Protein AF-A0A8T6HWW1-F1 (afdb_monomer)

Mean predicted aligned error: 12.84 Å

Foldseek 3Di:
DDPPDPDDDPDDDPPPPVPPPPPPPPPDQVPQAADDCPDPLCVVQVKDQADPDPPFFLLQFQQWDADPPDQWGDGVSDPSHIGGRRMDTNPGDGRDD

Structure (mmCIF, N/CA/C/O backbone):
data_AF-A0A8T6HWW1-F1
#
_entry.id   AF-A0A8T6HWW1-F1
#
loop_
_atom_site.group_PDB
_atom_site.id
_atom_site.type_symbol
_atom_site.label_atom_id
_atom_site.label_alt_id
_atom_site.label_comp_id
_atom_site.label_asym_id
_atom_site.label_entity_id
_atom_site.label_seq_id
_atom_site.pdbx_PDB_ins_code
_atom_site.Cartn_x
_atom_site.Cartn_y
_atom_site.Cartn_z
_atom_site.occupancy
_atom_site.B_iso_or_equiv
_atom_site.auth_seq_id
_atom_site.auth_comp_id
_atom_site.auth_asym_id
_atom_site.auth_atom_id
_atom_site.pdbx_PDB_model_num
ATOM 1 N N . MET A 1 1 ? 1.163 -45.068 -45.643 1.00 44.50 1 MET A N 1
ATOM 2 C CA . MET A 1 1 ? 1.786 -44.462 -46.842 1.00 44.50 1 MET A CA 1
ATOM 3 C C . MET A 1 1 ? 2.713 -43.345 -46.358 1.00 44.50 1 MET A C 1
ATOM 5 O O . MET A 1 1 ? 2.209 -42.431 -45.742 1.00 44.50 1 MET A O 1
ATOM 9 N N . ASN A 1 2 ? 4.042 -43.345 -46.456 1.00 47.84 2 ASN A N 1
ATOM 10 C CA . ASN A 1 2 ? 5.025 -44.286 -46.981 1.00 47.84 2 ASN A CA 1
ATOM 11 C C . ASN A 1 2 ? 6.388 -43.926 -46.327 1.00 47.84 2 ASN A C 1
ATOM 13 O O . ASN A 1 2 ? 6.787 -42.765 -46.362 1.00 47.84 2 ASN A O 1
ATOM 17 N N . ARG A 1 3 ? 7.098 -44.895 -45.728 1.00 62.53 3 ARG A N 1
ATOM 18 C CA . ARG A 1 3 ? 8.375 -44.739 -44.985 1.00 62.53 3 ARG A CA 1
ATOM 19 C C . ARG A 1 3 ? 9.600 -44.543 -45.899 1.00 62.53 3 ARG A C 1
ATOM 21 O O . ARG A 1 3 ? 10.600 -45.236 -45.751 1.00 62.53 3 ARG A O 1
ATOM 28 N N . ARG A 1 4 ? 9.509 -43.689 -46.920 1.00 64.69 4 ARG A N 1
ATOM 29 C CA . ARG A 1 4 ? 10.494 -43.684 -48.020 1.00 64.69 4 ARG A CA 1
ATOM 30 C C . ARG A 1 4 ? 10.827 -42.308 -48.585 1.00 64.69 4 ARG A C 1
ATOM 32 O O . ARG A 1 4 ? 10.810 -42.154 -49.796 1.00 64.69 4 ARG A O 1
ATOM 39 N N . LYS A 1 5 ? 11.163 -41.336 -47.735 1.00 55.56 5 LYS A N 1
ATOM 40 C CA . LYS A 1 5 ? 12.019 -40.191 -48.119 1.00 55.56 5 LYS A CA 1
ATOM 41 C C . LYS A 1 5 ? 12.900 -39.751 -46.944 1.00 55.56 5 LYS A C 1
ATOM 43 O O . LYS A 1 5 ? 12.970 -38.583 -46.599 1.00 55.56 5 LYS A O 1
ATOM 48 N N . LEU A 1 6 ? 13.540 -40.729 -46.306 1.00 57.97 6 LEU A N 1
ATOM 49 C CA . LEU A 1 6 ? 14.671 -40.521 -45.405 1.00 57.97 6 LEU A CA 1
ATOM 50 C C . LEU A 1 6 ? 15.933 -40.861 -46.191 1.00 57.97 6 LEU A C 1
ATOM 52 O O . LEU A 1 6 ? 16.463 -41.946 -46.017 1.00 57.97 6 LEU A O 1
ATOM 56 N N . LEU A 1 7 ? 16.354 -40.003 -47.116 1.00 64.44 7 LEU A N 1
ATOM 57 C CA . LEU A 1 7 ? 17.643 -40.150 -47.785 1.00 64.44 7 LEU A CA 1
ATOM 58 C C . LEU A 1 7 ? 18.045 -38.817 -48.435 1.00 64.44 7 LEU A C 1
ATOM 60 O O . LEU A 1 7 ? 17.271 -38.236 -49.190 1.00 64.44 7 LEU A O 1
ATOM 64 N N . LEU A 1 8 ? 19.296 -38.441 -48.158 1.00 57.97 8 LEU A N 1
ATOM 65 C CA . LEU A 1 8 ? 20.144 -37.456 -48.832 1.00 57.97 8 LEU A CA 1
ATOM 66 C C . LEU A 1 8 ? 19.876 -35.973 -48.532 1.00 57.97 8 LEU A C 1
ATOM 68 O O . LEU A 1 8 ? 19.068 -35.321 -49.176 1.00 57.97 8 LEU A O 1
ATOM 72 N N . ASN A 1 9 ? 20.668 -35.435 -47.598 1.00 50.12 9 ASN A N 1
ATOM 73 C CA . ASN A 1 9 ? 21.576 -34.319 -47.886 1.00 50.12 9 ASN A CA 1
ATOM 74 C C . ASN A 1 9 ? 22.657 -34.246 -46.794 1.00 50.12 9 ASN A C 1
ATOM 76 O O . ASN A 1 9 ? 22.487 -33.624 -45.749 1.00 50.12 9 ASN A O 1
ATOM 80 N N . ALA A 1 10 ? 23.784 -34.918 -47.044 1.00 60.88 10 ALA A N 1
ATOM 81 C CA . ALA A 1 10 ? 25.026 -34.730 -46.306 1.00 60.88 10 ALA A CA 1
ATOM 82 C C . ALA A 1 10 ? 25.761 -33.521 -46.906 1.00 60.88 10 ALA A C 1
ATOM 84 O O . ALA A 1 10 ? 26.558 -33.660 -47.830 1.00 60.88 10 AL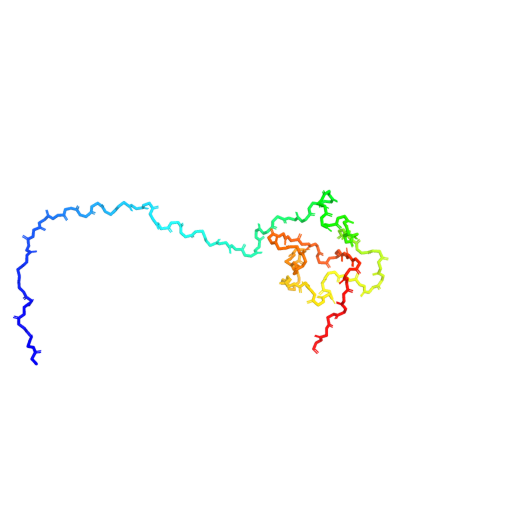A A O 1
ATOM 85 N N . GLY A 1 11 ? 25.450 -32.327 -46.404 1.00 55.53 11 GLY A N 1
ATOM 86 C CA . GLY A 1 11 ? 26.191 -31.098 -46.674 1.00 55.53 11 GLY A CA 1
ATOM 87 C C . GLY A 1 11 ? 26.684 -30.528 -45.351 1.00 55.53 11 GLY A C 1
ATOM 88 O O . GLY A 1 11 ? 25.882 -30.217 -44.476 1.00 55.53 11 GLY A O 1
ATOM 89 N N . LYS A 1 12 ? 28.005 -30.429 -45.184 1.00 55.62 12 LYS A N 1
ATOM 90 C CA . LYS A 1 12 ? 28.652 -29.794 -44.031 1.00 55.62 12 LYS A CA 1
ATOM 91 C C . LYS A 1 12 ? 28.316 -28.297 -44.037 1.00 55.62 12 LYS A C 1
ATOM 93 O O . LYS A 1 12 ? 29.037 -27.514 -44.641 1.00 55.62 12 LYS A O 1
ATOM 98 N N . ALA A 1 13 ? 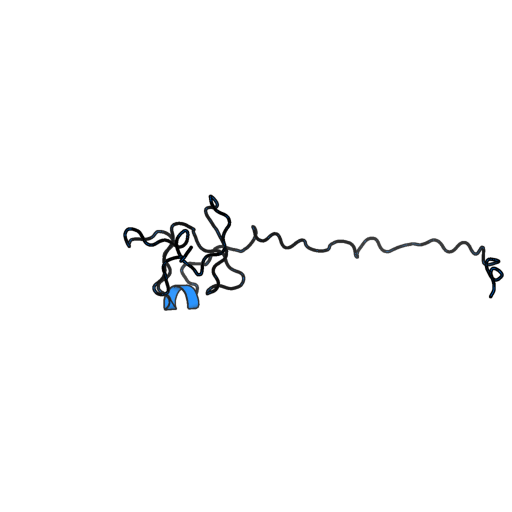27.225 -27.907 -43.389 1.00 58.53 13 ALA A N 1
ATOM 99 C CA . ALA A 1 13 ? 26.981 -26.524 -43.003 1.00 58.53 13 ALA A CA 1
ATOM 100 C C . ALA A 1 13 ? 27.299 -26.415 -41.512 1.00 58.53 13 ALA A C 1
ATOM 102 O O . ALA A 1 13 ? 26.607 -26.979 -40.667 1.00 58.53 13 ALA A O 1
ATOM 103 N N . THR A 1 14 ? 28.409 -25.754 -41.197 1.00 60.53 14 THR A N 1
ATOM 104 C CA . THR A 1 14 ? 28.786 -25.375 -39.836 1.00 60.53 14 THR A CA 1
ATOM 105 C C . THR A 1 14 ? 27.654 -24.557 -39.225 1.00 60.53 14 THR A C 1
ATOM 107 O O . THR A 1 14 ? 27.437 -23.407 -39.605 1.00 60.53 14 THR A O 1
ATOM 110 N N 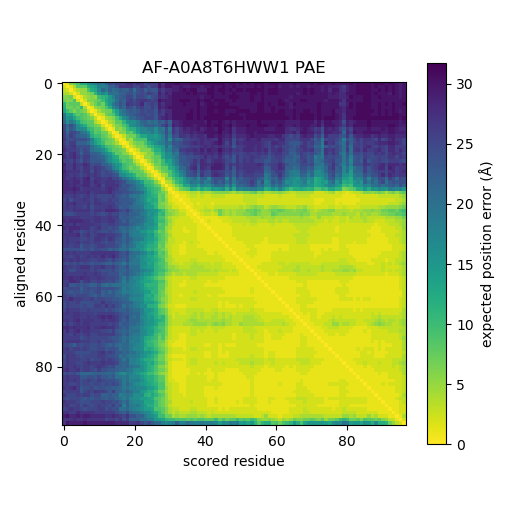. LEU A 1 15 ? 26.911 -25.159 -38.298 1.00 54.44 15 LEU A N 1
ATOM 111 C CA . LEU A 1 15 ? 25.898 -24.480 -37.502 1.00 54.44 15 LEU A CA 1
ATOM 112 C C . LEU A 1 15 ? 26.603 -23.534 -36.524 1.00 54.44 15 LEU A C 1
ATOM 114 O O . LEU A 1 15 ? 26.855 -23.886 -35.376 1.00 54.44 15 LEU A O 1
ATOM 118 N N . ALA A 1 16 ? 26.927 -22.322 -36.969 1.00 59.66 16 ALA A N 1
ATOM 119 C CA . ALA A 1 16 ? 27.116 -21.210 -36.051 1.00 59.66 16 ALA A CA 1
ATOM 120 C C . ALA A 1 16 ? 25.719 -20.778 -35.588 1.00 59.66 16 ALA A C 1
ATOM 122 O O . ALA A 1 16 ? 25.116 -19.871 -36.153 1.00 59.66 16 ALA A O 1
ATOM 123 N N . ILE A 1 17 ? 25.162 -21.491 -34.607 1.00 61.12 17 ILE A N 1
ATOM 124 C CA . ILE A 1 17 ? 24.005 -21.005 -33.855 1.00 61.12 17 ILE A CA 1
ATOM 125 C C . ILE A 1 17 ? 24.521 -19.775 -33.098 1.00 61.12 17 ILE A C 1
ATOM 127 O O . ILE A 1 17 ? 25.400 -19.948 -32.249 1.00 61.12 17 ILE A O 1
ATOM 131 N N . PRO A 1 18 ? 24.061 -18.540 -33.383 1.00 56.81 18 PRO A N 1
ATOM 132 C CA . PRO A 1 18 ? 24.418 -17.418 -32.534 1.00 56.81 18 PRO A CA 1
ATOM 133 C C . PRO A 1 18 ? 23.848 -17.722 -31.148 1.00 56.81 18 PRO A C 1
ATOM 135 O O . PRO A 1 18 ? 22.636 -17.729 -30.944 1.00 56.81 18 PRO A O 1
ATOM 138 N N . LEU A 1 19 ? 24.731 -18.001 -30.190 1.00 58.72 19 LEU A N 1
ATOM 139 C CA . LEU A 1 19 ? 24.408 -18.343 -28.801 1.00 58.72 19 LEU A CA 1
ATOM 140 C C . LEU A 1 19 ? 23.762 -17.174 -28.017 1.00 58.72 19 LEU A C 1
ATOM 142 O O . LEU A 1 19 ? 23.748 -17.183 -26.793 1.00 58.72 19 LEU A O 1
ATOM 146 N N . ALA A 1 20 ? 23.253 -16.145 -28.698 1.00 58.75 20 ALA A N 1
ATOM 147 C CA . ALA A 1 20 ? 22.796 -14.893 -28.101 1.00 58.75 20 ALA A CA 1
ATOM 148 C C . ALA A 1 20 ? 21.287 -14.854 -27.780 1.00 58.75 20 ALA A C 1
ATOM 150 O O . ALA A 1 20 ? 20.822 -13.877 -27.204 1.00 58.75 20 ALA A O 1
ATOM 151 N N . ALA A 1 21 ? 20.508 -15.890 -28.118 1.00 57.03 21 ALA A N 1
ATOM 152 C CA . ALA A 1 21 ? 19.044 -15.880 -27.963 1.00 57.03 21 ALA A CA 1
ATOM 153 C C . ALA A 1 21 ? 18.500 -16.632 -26.725 1.00 57.03 21 ALA A C 1
ATOM 155 O O . ALA A 1 21 ? 17.290 -16.815 -26.613 1.00 57.03 21 ALA A O 1
ATOM 156 N N . LEU A 1 22 ? 19.350 -17.086 -25.793 1.00 56.81 22 LEU A N 1
ATOM 157 C CA . LEU A 1 22 ? 18.914 -17.885 -24.630 1.00 56.81 22 LEU A CA 1
ATOM 158 C C . LEU A 1 22 ? 18.765 -17.115 -23.312 1.00 56.81 22 LEU A C 1
ATOM 160 O O . LEU A 1 22 ? 18.379 -17.720 -22.313 1.00 56.81 22 LEU A O 1
ATOM 164 N N . VAL A 1 23 ? 18.971 -15.797 -23.283 1.00 61.41 23 VAL A N 1
ATOM 165 C CA . VAL A 1 23 ? 18.627 -15.013 -22.088 1.00 61.41 23 VAL A CA 1
ATOM 166 C C . VAL A 1 23 ? 17.127 -14.724 -22.112 1.00 61.41 23 VAL A C 1
ATOM 168 O O . VAL A 1 23 ? 16.673 -13.639 -22.449 1.00 61.41 23 VAL A O 1
ATOM 171 N N . ARG A 1 24 ? 16.331 -15.741 -21.773 1.00 56.62 24 ARG A N 1
ATOM 172 C CA . ARG A 1 24 ? 14.988 -15.521 -21.240 1.00 56.62 24 ARG A CA 1
ATOM 173 C C . ARG A 1 24 ? 15.217 -14.935 -19.852 1.00 56.62 24 ARG A C 1
ATOM 175 O O . ARG A 1 24 ? 15.587 -15.687 -18.955 1.00 56.62 24 ARG A O 1
ATOM 182 N N . GLN A 1 25 ? 15.072 -13.619 -19.676 1.00 53.69 25 GLN A N 1
ATOM 183 C CA . GLN A 1 25 ? 14.967 -13.047 -18.335 1.00 53.69 25 GLN A CA 1
ATOM 184 C C . GLN A 1 25 ? 13.832 -13.778 -17.610 1.00 53.69 25 GLN A C 1
ATOM 186 O O . GLN A 1 25 ? 12.653 -13.561 -17.888 1.00 53.69 25 GLN A O 1
ATOM 191 N N . ALA A 1 26 ? 14.194 -14.681 -16.703 1.00 54.66 26 ALA A N 1
ATOM 192 C CA . ALA A 1 26 ? 13.303 -15.091 -15.643 1.00 54.66 26 ALA A CA 1
ATOM 193 C C . ALA A 1 26 ? 13.117 -13.845 -14.774 1.00 54.66 26 ALA A C 1
ATOM 195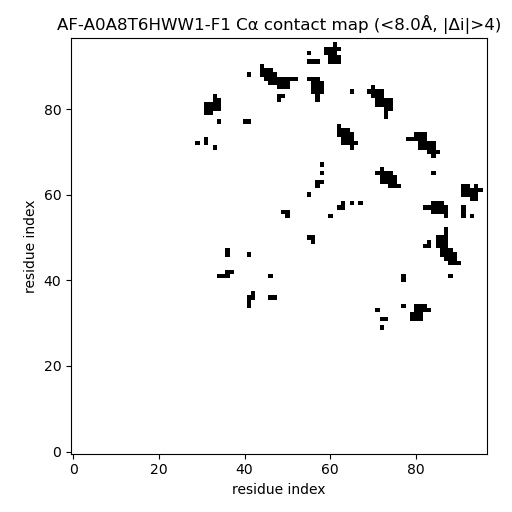 O O . ALA A 1 26 ? 13.983 -13.502 -13.976 1.00 54.66 26 ALA A O 1
ATOM 196 N N . ALA A 1 27 ? 12.038 -13.103 -15.013 1.00 52.12 27 ALA A N 1
ATOM 197 C CA . ALA A 1 27 ? 11.598 -12.071 -14.093 1.00 52.12 27 ALA A CA 1
ATOM 198 C C . ALA A 1 27 ? 11.147 -12.794 -12.820 1.00 52.12 27 ALA A C 1
ATOM 200 O O . ALA A 1 27 ? 10.038 -13.328 -12.754 1.00 52.12 27 ALA A O 1
ATOM 201 N N . HIS A 1 28 ? 12.050 -12.911 -11.851 1.00 53.75 28 HIS A N 1
ATOM 202 C CA . HIS A 1 28 ? 11.709 -13.415 -10.535 1.00 53.75 28 HIS A CA 1
ATOM 203 C C . HIS A 1 28 ? 10.804 -12.375 -9.863 1.00 53.75 28 HIS A C 1
ATOM 205 O O . HIS A 1 28 ? 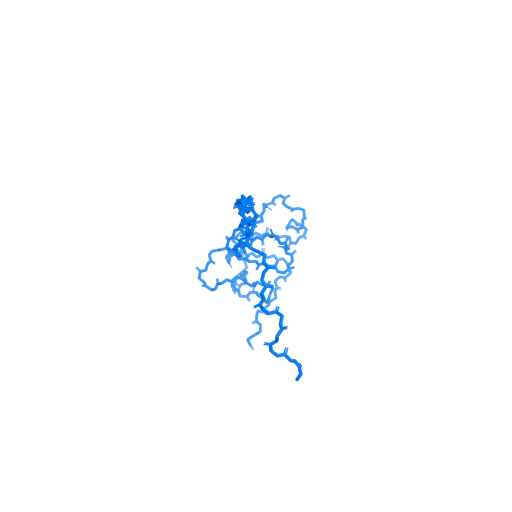11.124 -11.189 -9.823 1.00 53.75 28 HIS A O 1
ATOM 211 N N . ALA A 1 29 ? 9.653 -12.811 -9.348 1.00 52.88 29 ALA A N 1
ATOM 212 C CA . ALA A 1 29 ? 8.703 -11.953 -8.635 1.00 52.88 29 ALA A CA 1
ATOM 213 C C . ALA A 1 29 ? 9.304 -11.285 -7.375 1.00 52.88 29 ALA A C 1
ATOM 215 O O . ALA A 1 29 ? 8.689 -10.387 -6.808 1.00 52.88 29 ALA A O 1
ATOM 216 N N . THR A 1 30 ? 10.506 -11.700 -6.968 1.00 54.72 30 THR A N 1
ATOM 217 C CA . THR A 1 30 ? 11.303 -11.143 -5.870 1.00 54.72 30 THR A CA 1
ATOM 218 C C . THR A 1 30 ? 12.094 -9.878 -6.225 1.00 54.72 30 THR A C 1
ATOM 220 O O . THR A 1 30 ? 12.603 -9.244 -5.312 1.00 54.72 30 THR A O 1
ATOM 223 N N . ASP A 1 31 ? 12.175 -9.459 -7.495 1.00 71.06 31 ASP A N 1
ATOM 224 C CA . ASP A 1 31 ? 12.964 -8.278 -7.912 1.00 71.06 31 ASP A CA 1
ATOM 225 C C . ASP A 1 31 ? 12.119 -7.018 -8.189 1.00 71.06 31 ASP A C 1
ATOM 227 O O . ASP A 1 31 ? 12.567 -6.087 -8.866 1.00 71.06 31 ASP A O 1
ATOM 231 N N . LEU A 1 32 ? 10.873 -6.950 -7.704 1.00 88.56 32 LEU A N 1
ATOM 232 C CA . LEU A 1 32 ? 10.098 -5.717 -7.850 1.00 88.56 32 LEU A CA 1
ATOM 233 C C . LEU A 1 32 ? 10.711 -4.612 -6.975 1.00 88.56 32 LEU A C 1
ATOM 235 O O . LEU A 1 32 ? 10.809 -4.802 -5.759 1.00 88.56 32 LEU A O 1
ATOM 239 N N . PRO A 1 33 ? 11.068 -3.445 -7.547 1.00 93.81 33 PRO A N 1
ATOM 240 C CA . PRO A 1 33 ? 11.594 -2.343 -6.755 1.00 93.81 33 PRO A CA 1
ATOM 241 C C . PRO A 1 33 ? 10.553 -1.898 -5.726 1.00 93.81 33 PRO A C 1
ATOM 243 O O . PRO A 1 33 ? 9.358 -1.818 -6.045 1.00 93.81 33 PRO A O 1
ATOM 246 N N . GLU A 1 34 ? 11.017 -1.606 -4.510 1.00 96.06 34 GLU A N 1
ATOM 247 C CA . GLU A 1 34 ? 10.165 -1.070 -3.447 1.00 96.06 34 GLU A CA 1
ATOM 248 C C . GLU A 1 34 ? 9.482 0.217 -3.937 1.00 96.06 34 GLU A C 1
ATOM 250 O O . GLU A 1 34 ? 10.046 1.015 -4.692 1.00 96.06 34 GLU A O 1
ATOM 255 N N . LEU A 1 35 ? 8.225 0.398 -3.548 1.00 95.56 35 LEU A N 1
ATOM 256 C CA . LEU A 1 35 ? 7.480 1.614 -3.807 1.00 95.56 35 LEU A CA 1
ATOM 257 C C . LEU A 1 35 ? 8.167 2.786 -3.094 1.00 95.56 35 LEU A C 1
ATOM 259 O O . LEU A 1 35 ? 8.264 2.831 -1.865 1.00 95.56 35 LEU A O 1
ATOM 263 N N . GLU A 1 36 ? 8.630 3.749 -3.884 1.00 92.25 36 GLU A N 1
ATOM 264 C CA . GLU A 1 36 ? 9.257 4.958 -3.365 1.00 92.25 36 GLU A CA 1
ATOM 265 C C . GLU A 1 36 ? 8.243 5.823 -2.610 1.00 92.25 36 GLU A C 1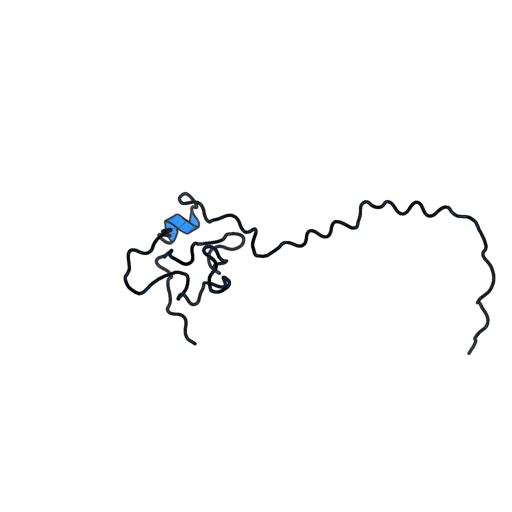
ATOM 267 O O . GLU A 1 36 ? 7.090 5.959 -3.019 1.00 92.25 36 GLU A O 1
ATOM 272 N N . LEU A 1 37 ? 8.682 6.486 -1.536 1.00 81.50 37 LEU A N 1
ATOM 273 C CA . LEU A 1 37 ? 7.806 7.355 -0.731 1.00 81.50 37 LEU A CA 1
ATOM 274 C C . LEU A 1 37 ? 7.242 8.538 -1.530 1.00 81.50 37 LEU A C 1
ATOM 276 O O . LEU A 1 37 ? 6.172 9.048 -1.217 1.00 81.50 37 LEU A O 1
ATOM 280 N N . HIS A 1 38 ? 7.965 8.972 -2.562 1.00 87.06 38 HIS A N 1
ATOM 281 C CA . HIS A 1 38 ? 7.551 10.044 -3.462 1.00 87.06 38 HIS A CA 1
ATOM 282 C C . HIS A 1 38 ? 6.845 9.522 -4.726 1.00 87.06 38 HIS A C 1
ATOM 284 O O . HIS A 1 38 ? 6.681 10.266 -5.694 1.00 87.06 38 HIS A O 1
ATOM 290 N N . ASP A 1 39 ? 6.420 8.257 -4.760 1.00 93.56 39 ASP A N 1
ATOM 291 C CA . ASP A 1 39 ? 5.532 7.773 -5.813 1.00 93.56 39 ASP A CA 1
ATOM 292 C C . ASP A 1 39 ? 4.189 8.519 -5.752 1.00 93.56 39 ASP A C 1
ATOM 294 O O . ASP A 1 39 ? 3.616 8.717 -4.679 1.00 93.56 39 ASP A O 1
ATOM 298 N N . SER A 1 40 ? 3.694 8.986 -6.899 1.00 95.19 40 SER A N 1
ATOM 299 C CA . SER A 1 40 ? 2.466 9.794 -6.945 1.00 95.19 40 SER A CA 1
ATOM 300 C C . SER A 1 40 ? 1.213 8.994 -6.574 1.00 95.19 40 SER A C 1
ATOM 302 O O . SER A 1 40 ? 0.318 9.526 -5.918 1.00 95.19 40 SER A O 1
ATOM 304 N N . VAL A 1 41 ? 1.163 7.706 -6.932 1.00 94.75 41 VAL A N 1
ATOM 305 C CA . VAL A 1 41 ? 0.057 6.807 -6.581 1.00 94.75 41 VAL A CA 1
ATOM 306 C C . VAL A 1 41 ? 0.161 6.429 -5.107 1.00 94.75 41 VAL A C 1
ATOM 308 O O . VAL A 1 41 ? -0.837 6.491 -4.389 1.00 94.75 41 VAL A O 1
ATOM 311 N N . GLY A 1 42 ? 1.371 6.117 -4.632 1.00 96.38 42 GLY A N 1
ATOM 312 C CA . GLY A 1 42 ? 1.665 5.867 -3.221 1.00 96.38 42 GLY A CA 1
ATOM 313 C C . GLY A 1 42 ? 1.206 7.018 -2.327 1.00 96.38 42 GLY A C 1
ATOM 314 O O . GLY A 1 42 ? 0.436 6.801 -1.393 1.00 96.38 42 GLY A O 1
ATOM 315 N N . GLN A 1 43 ? 1.577 8.254 -2.667 1.00 96.69 43 GLN A N 1
ATOM 316 C CA . GLN A 1 43 ? 1.136 9.455 -1.949 1.00 96.69 43 GLN A CA 1
ATOM 317 C C . GLN A 1 43 ? -0.380 9.652 -2.011 1.00 96.69 43 GLN A C 1
ATOM 319 O O . GLN A 1 43 ? -1.007 9.916 -0.987 1.00 96.69 43 GLN A O 1
ATOM 324 N N . ALA A 1 44 ? -0.995 9.480 -3.186 1.00 96.19 44 ALA A N 1
ATOM 325 C CA . ALA A 1 44 ? -2.443 9.615 -3.333 1.00 96.19 44 ALA A CA 1
ATOM 326 C C . ALA A 1 44 ? -3.214 8.609 -2.461 1.00 96.19 44 ALA A C 1
ATOM 328 O O . ALA A 1 44 ? -4.306 8.920 -1.974 1.00 96.19 44 ALA A O 1
ATOM 329 N N . LEU A 1 45 ? -2.655 7.418 -2.240 1.00 96.94 45 LEU A N 1
ATOM 330 C CA . LEU A 1 45 ? -3.210 6.378 -1.373 1.00 96.94 45 LEU A CA 1
ATOM 331 C C . LEU A 1 45 ? -2.745 6.475 0.088 1.00 96.94 45 LEU A C 1
ATOM 333 O O . LEU A 1 45 ? -3.233 5.708 0.917 1.00 96.94 45 LEU A O 1
ATOM 337 N N . GLY A 1 46 ? -1.859 7.416 0.420 1.00 96.56 46 GLY A N 1
ATOM 338 C CA . GLY A 1 46 ? -1.291 7.551 1.760 1.00 96.56 46 GLY A CA 1
ATOM 339 C C . GLY A 1 46 ? -0.485 6.323 2.180 1.00 96.56 46 GLY A C 1
ATOM 340 O O . GLY A 1 46 ? -0.640 5.852 3.302 1.00 96.56 46 GLY A O 1
ATOM 341 N N . TYR A 1 47 ? 0.302 5.752 1.263 1.00 97.75 47 TYR A N 1
ATOM 342 C CA . TYR A 1 47 ? 1.155 4.608 1.570 1.00 97.75 47 TYR A CA 1
ATOM 343 C C . TYR A 1 47 ? 2.245 4.979 2.581 1.00 97.75 47 TYR A C 1
ATOM 345 O O . TYR A 1 47 ? 2.972 5.957 2.400 1.00 97.75 47 TYR A O 1
ATOM 353 N N . VAL A 1 48 ? 2.389 4.141 3.604 1.00 97.31 48 VAL A N 1
ATOM 354 C CA . VAL A 1 48 ? 3.467 4.174 4.591 1.00 97.31 48 VAL A CA 1
ATOM 355 C C . VAL A 1 48 ? 4.140 2.807 4.663 1.00 97.31 48 VAL A C 1
ATOM 357 O O . VAL A 1 48 ? 3.516 1.768 4.447 1.00 97.31 48 VAL A O 1
ATOM 360 N N . ARG A 1 49 ? 5.440 2.811 4.958 1.00 97.56 49 ARG A N 1
ATOM 361 C CA . ARG A 1 49 ? 6.276 1.603 5.041 1.00 97.56 49 ARG A CA 1
ATOM 362 C C . ARG A 1 49 ? 6.059 0.778 6.307 1.00 97.56 49 ARG A C 1
ATOM 364 O O . ARG A 1 49 ? 6.362 -0.409 6.298 1.00 97.56 49 ARG A O 1
ATOM 371 N N . GLU A 1 50 ? 5.560 1.419 7.352 1.00 97.62 50 GLU A N 1
ATOM 372 C CA . GLU A 1 50 ? 5.225 0.829 8.641 1.00 97.62 50 GLU A CA 1
ATOM 373 C C . GLU A 1 50 ? 3.831 1.322 9.009 1.00 97.62 50 GLU A C 1
ATOM 375 O O . GLU A 1 50 ? 3.544 2.514 8.866 1.00 97.62 50 GLU A O 1
ATOM 380 N N . SER A 1 51 ? 2.956 0.414 9.415 1.00 98.00 51 SER A N 1
ATOM 381 C CA . SER A 1 51 ? 1.588 0.764 9.752 1.00 98.00 51 SER A CA 1
ATOM 382 C C . SER A 1 51 ? 1.512 1.404 11.130 1.00 98.00 51 SER A C 1
ATOM 384 O O . SER A 1 51 ? 1.970 0.848 12.123 1.00 98.00 51 SER A O 1
ATOM 386 N N . GLU A 1 52 ? 0.839 2.546 11.204 1.00 96.81 52 GLU A N 1
ATOM 387 C CA . GLU A 1 52 ? 0.439 3.160 12.474 1.00 96.81 52 GLU A CA 1
ATOM 388 C C . GLU A 1 52 ? -0.965 2.703 12.911 1.00 96.81 52 GLU A C 1
ATOM 390 O O . GLU A 1 52 ? -1.445 3.078 13.979 1.00 96.81 52 GLU A O 1
ATOM 395 N N . THR A 1 53 ? -1.646 1.901 12.084 1.00 96.38 53 THR A N 1
ATOM 396 C CA . THR A 1 53 ? -3.000 1.414 12.363 1.00 96.38 53 THR A CA 1
ATOM 397 C C . THR A 1 53 ? -2.940 -0.003 12.917 1.00 96.38 53 THR A C 1
ATOM 399 O O . THR A 1 53 ? -2.600 -0.955 12.209 1.00 96.38 53 THR A O 1
ATOM 402 N N . GLU A 1 54 ? -3.302 -0.150 14.191 1.00 95.88 54 GLU A N 1
ATOM 403 C CA . GLU A 1 54 ? -3.254 -1.432 14.891 1.00 95.88 54 GLU A CA 1
ATOM 404 C C . GLU A 1 54 ? -4.077 -2.507 14.163 1.00 95.88 54 GLU A C 1
ATOM 406 O O . GLU A 1 54 ? -5.234 -2.304 13.787 1.00 95.88 54 GLU A O 1
ATOM 411 N N . GLY A 1 55 ? -3.452 -3.662 13.932 1.00 96.25 55 GLY A N 1
ATOM 412 C CA . GLY A 1 55 ? -4.082 -4.796 13.260 1.00 96.25 55 GLY A CA 1
ATOM 413 C C . GLY A 1 55 ? -4.280 -4.636 11.748 1.00 96.25 55 GLY A C 1
ATOM 414 O O . GLY A 1 55 ? -4.864 -5.530 11.139 1.00 96.25 55 GLY A O 1
ATOM 415 N N . GLN A 1 56 ? -3.789 -3.566 11.117 1.00 98.31 56 GLN A N 1
ATOM 416 C CA . GLN A 1 56 ? -3.887 -3.372 9.667 1.00 98.31 56 GLN A CA 1
ATOM 417 C C . GLN A 1 56 ? -2.502 -3.251 9.046 1.00 98.31 56 GLN A C 1
ATOM 419 O O . GLN A 1 56 ? -1.832 -2.243 9.225 1.00 98.31 56 GLN A O 1
ATOM 424 N N . THR A 1 57 ? -2.083 -4.242 8.269 1.00 98.56 57 THR A N 1
ATOM 425 C CA . THR A 1 57 ? -0.821 -4.197 7.523 1.00 98.56 57 THR A CA 1
ATOM 426 C C . THR A 1 57 ? -1.031 -4.692 6.097 1.00 98.56 57 THR A C 1
ATOM 428 O O . THR A 1 57 ? -2.059 -5.289 5.768 1.00 98.56 57 THR A O 1
ATOM 431 N N . CYS A 1 58 ? -0.065 -4.469 5.210 1.00 98.19 58 CYS A N 1
ATOM 432 C CA . CYS A 1 58 ? -0.097 -5.081 3.888 1.00 98.19 58 CYS A CA 1
ATOM 433 C C . CYS A 1 58 ? -0.156 -6.612 3.997 1.00 98.19 58 CYS A C 1
ATOM 435 O O . CYS A 1 58 ? -0.943 -7.219 3.281 1.00 98.19 58 CYS A O 1
ATOM 437 N N . ALA A 1 59 ? 0.565 -7.230 4.939 1.00 97.62 59 ALA A N 1
ATOM 438 C CA . ALA A 1 59 ? 0.590 -8.683 5.127 1.00 97.62 59 ALA A CA 1
ATOM 439 C C . ALA A 1 59 ? -0.805 -9.302 5.338 1.00 97.62 59 ALA A C 1
ATOM 441 O O . ALA A 1 59 ? -1.064 -10.415 4.879 1.00 97.62 59 ALA A O 1
ATOM 442 N N . ASN A 1 60 ? -1.721 -8.574 5.987 1.00 97.25 60 ASN A N 1
ATOM 443 C CA . ASN A 1 60 ? -3.098 -9.017 6.221 1.00 97.25 60 ASN A CA 1
ATOM 444 C C . ASN A 1 60 ? -4.144 -8.326 5.323 1.00 97.25 60 ASN A C 1
ATOM 446 O O . ASN A 1 60 ? -5.347 -8.420 5.580 1.00 97.25 60 ASN A O 1
ATOM 450 N N . CYS A 1 61 ? -3.696 -7.668 4.251 1.00 98.19 61 CYS A N 1
ATOM 451 C CA . CYS A 1 61 ? -4.546 -7.002 3.271 1.00 98.19 61 CYS A CA 1
ATOM 452 C C . CYS A 1 61 ? -4.920 -7.941 2.108 1.00 98.19 61 CYS A C 1
ATOM 454 O O . CYS A 1 61 ? -4.074 -8.663 1.574 1.00 98.19 61 CYS A O 1
ATOM 456 N N . GLN A 1 62 ? -6.172 -7.889 1.642 1.00 98.06 62 GLN A N 1
ATOM 457 C CA . GLN A 1 62 ? -6.657 -8.670 0.492 1.00 98.06 62 GLN A CA 1
ATOM 458 C C . GLN A 1 62 ? -5.903 -8.358 -0.813 1.00 98.06 62 GLN A C 1
ATOM 460 O O . GLN A 1 62 ? -5.828 -9.205 -1.701 1.00 98.06 62 GLN A O 1
ATOM 465 N N . LEU A 1 63 ? -5.360 -7.144 -0.940 1.00 97.56 63 LEU A N 1
ATOM 466 C CA . LEU A 1 63 ? -4.686 -6.658 -2.150 1.00 97.56 63 LEU A CA 1
ATOM 467 C C . LEU A 1 63 ? -3.199 -7.028 -2.208 1.00 97.56 63 LEU A C 1
ATOM 469 O O . LEU A 1 63 ? -2.566 -6.838 -3.247 1.00 97.56 63 LEU A O 1
ATOM 473 N N . TYR A 1 64 ? -2.642 -7.526 -1.103 1.00 97.31 64 TYR A N 1
ATOM 474 C CA . TYR A 1 64 ? -1.253 -7.950 -1.011 1.00 97.31 64 TYR A CA 1
ATOM 475 C C . TYR A 1 64 ? -1.116 -9.416 -1.422 1.00 97.31 64 TYR A C 1
ATOM 477 O O . TYR A 1 64 ? -1.798 -10.304 -0.898 1.00 97.31 64 TYR A O 1
ATOM 485 N N . THR A 1 65 ? -0.214 -9.663 -2.367 1.00 95.44 65 THR A N 1
ATOM 486 C CA . THR A 1 65 ? 0.060 -10.991 -2.930 1.00 95.44 65 THR A CA 1
ATOM 487 C C . THR A 1 65 ? 1.525 -11.385 -2.749 1.00 95.44 65 THR A C 1
ATOM 489 O O . THR A 1 65 ? 2.055 -12.161 -3.542 1.00 95.44 65 THR A O 1
ATOM 492 N N . GLY A 1 66 ? 2.199 -10.806 -1.749 1.00 93.81 66 GLY A N 1
ATOM 493 C CA . GLY A 1 66 ? 3.531 -11.234 -1.332 1.00 93.81 66 GLY A CA 1
ATOM 494 C C . GLY A 1 66 ? 3.519 -12.627 -0.717 1.00 93.81 66 GLY A C 1
ATOM 495 O O . GLY A 1 66 ? 2.483 -13.116 -0.261 1.00 93.81 66 GLY A O 1
ATOM 496 N N . VAL A 1 67 ? 4.686 -13.263 -0.735 1.00 91.88 67 VAL A N 1
ATOM 497 C CA . VAL A 1 67 ? 4.906 -14.541 -0.058 1.00 91.88 67 VAL A CA 1
ATOM 498 C C . VAL A 1 67 ? 4.928 -14.290 1.450 1.00 91.88 67 VAL A C 1
ATOM 500 O O . VAL A 1 67 ? 5.472 -13.290 1.913 1.00 91.88 67 VAL A O 1
ATOM 503 N N . GLU A 1 68 ? 4.302 -15.176 2.221 1.00 89.88 68 GLU A N 1
ATOM 504 C CA . GLU A 1 68 ? 4.296 -15.075 3.680 1.00 89.88 68 GLU A CA 1
ATOM 505 C C . GLU A 1 68 ? 5.725 -15.165 4.239 1.00 89.88 68 GLU A C 1
ATOM 507 O O . GLU A 1 68 ? 6.499 -16.033 3.839 1.00 89.88 68 GLU A O 1
ATOM 512 N N . GLY A 1 69 ? 6.064 -14.265 5.165 1.00 90.44 69 GLY A N 1
ATOM 513 C CA . GLY A 1 69 ? 7.396 -14.172 5.769 1.00 90.44 69 GLY A CA 1
ATOM 514 C C . GLY A 1 69 ? 8.386 -13.272 5.022 1.00 90.44 69 GLY A C 1
ATOM 515 O O . GLY A 1 69 ? 9.436 -12.974 5.580 1.00 90.44 69 GLY A O 1
ATOM 516 N N . GLU A 1 70 ? 8.060 -12.803 3.814 1.00 94.31 70 GLU A N 1
ATOM 517 C CA . GLU A 1 70 ? 8.880 -11.821 3.099 1.00 94.31 70 GLU A CA 1
ATOM 518 C C . GLU A 1 70 ? 8.565 -10.390 3.552 1.00 94.31 70 GLU A C 1
ATOM 520 O O . GLU A 1 70 ? 7.403 -10.007 3.711 1.00 94.31 70 GLU A O 1
ATOM 525 N N . ASP A 1 71 ? 9.605 -9.566 3.692 1.00 96.06 71 ASP A N 1
ATOM 526 C CA . ASP A 1 71 ? 9.457 -8.157 4.077 1.00 96.06 71 ASP A CA 1
ATOM 527 C C . ASP A 1 71 ? 8.786 -7.323 2.983 1.00 96.06 71 ASP A C 1
ATOM 529 O O . ASP A 1 71 ? 8.129 -6.322 3.274 1.00 96.06 71 ASP A O 1
ATOM 533 N N . LEU A 1 72 ? 8.955 -7.715 1.718 1.00 96.75 72 LEU A N 1
ATOM 534 C CA . LEU A 1 72 ? 8.455 -7.017 0.540 1.00 96.75 72 LEU A CA 1
ATOM 535 C C . LEU A 1 72 ? 7.594 -7.949 -0.305 1.00 96.75 72 LEU A C 1
ATOM 537 O O . LEU A 1 72 ? 7.894 -9.126 -0.479 1.00 96.75 72 LEU A O 1
ATOM 541 N N . GLY A 1 73 ? 6.533 -7.406 -0.894 1.00 96.69 73 GLY A N 1
ATOM 542 C CA . GLY A 1 73 ? 5.717 -8.176 -1.822 1.00 96.69 73 GLY A CA 1
ATOM 543 C C . GLY A 1 73 ? 4.856 -7.328 -2.748 1.00 96.69 73 GLY A C 1
ATOM 544 O O . GLY A 1 73 ? 4.681 -6.130 -2.511 1.00 96.69 73 GLY A O 1
ATOM 545 N N . PRO A 1 74 ? 4.314 -7.923 -3.823 1.00 97.31 74 PRO A N 1
ATOM 546 C CA . PRO A 1 74 ? 3.457 -7.208 -4.753 1.00 97.31 74 PRO A CA 1
ATOM 547 C C . PRO A 1 74 ? 2.131 -6.798 -4.098 1.00 97.31 74 PRO A C 1
ATOM 549 O O . PRO A 1 74 ? 1.572 -7.513 -3.263 1.00 97.31 74 PRO A O 1
ATOM 552 N N . CYS A 1 75 ? 1.595 -5.662 -4.536 1.00 97.38 75 CYS A N 1
ATOM 553 C CA . CYS A 1 75 ? 0.259 -5.191 -4.187 1.00 97.38 75 CYS A CA 1
ATOM 554 C C . CYS A 1 75 ? -0.493 -4.817 -5.467 1.00 97.38 75 CYS A C 1
ATOM 556 O O . CYS A 1 75 ? 0.057 -4.135 -6.331 1.00 97.38 75 CYS A O 1
ATOM 558 N N . ALA A 1 76 ? -1.757 -5.229 -5.586 1.00 96.56 76 ALA A N 1
ATOM 559 C CA . ALA A 1 76 ? -2.562 -5.031 -6.796 1.00 96.56 76 ALA A CA 1
ATOM 560 C C . ALA A 1 76 ? -2.739 -3.551 -7.203 1.00 96.56 76 ALA A C 1
ATOM 562 O O . ALA A 1 76 ? -2.990 -3.265 -8.372 1.00 96.56 76 ALA A O 1
ATOM 563 N N . LEU A 1 77 ? -2.586 -2.609 -6.262 1.00 96.81 77 LEU A N 1
ATOM 564 C CA . LEU A 1 77 ? -2.659 -1.165 -6.530 1.00 96.81 77 LEU A CA 1
ATOM 565 C C . LEU A 1 77 ? -1.353 -0.569 -7.068 1.00 96.81 77 LEU A C 1
ATOM 567 O O . LEU A 1 77 ? -1.371 0.532 -7.61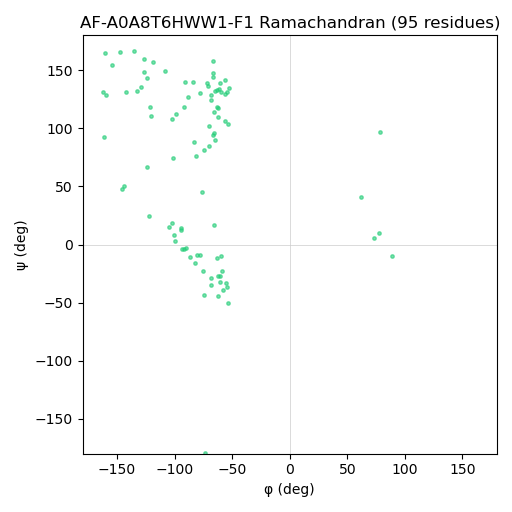3 1.00 96.81 77 LEU A O 1
ATOM 571 N N . PHE A 1 78 ? -0.236 -1.286 -6.935 1.00 96.00 78 PHE A N 1
ATOM 572 C CA . PHE A 1 78 ? 1.096 -0.822 -7.321 1.00 96.00 78 PHE A CA 1
ATOM 573 C C . PHE A 1 78 ? 1.741 -1.805 -8.313 1.00 96.00 78 PHE A C 1
ATOM 575 O O . PHE A 1 78 ? 2.714 -2.489 -7.983 1.00 96.00 78 PHE A O 1
ATOM 582 N N . PRO A 1 79 ? 1.197 -1.925 -9.539 1.00 93.56 79 PRO A N 1
ATOM 583 C CA . PRO A 1 79 ? 1.700 -2.871 -10.526 1.00 93.56 79 PRO A CA 1
ATOM 584 C C . PRO A 1 79 ? 3.168 -2.586 -10.870 1.00 93.56 79 PRO A C 1
ATOM 586 O O . PRO A 1 79 ? 3.552 -1.455 -11.164 1.00 93.56 79 PRO A O 1
ATOM 589 N N . GLY A 1 80 ? 3.995 -3.634 -10.841 1.00 93.31 80 GLY A N 1
ATOM 590 C CA . GLY A 1 80 ? 5.435 -3.531 -11.100 1.00 93.31 80 GLY A CA 1
ATOM 591 C C . GLY A 1 80 ? 6.263 -2.973 -9.935 1.00 93.31 80 GLY A C 1
ATOM 592 O O . GLY A 1 80 ? 7.444 -2.689 -10.132 1.00 93.31 80 GLY A O 1
ATOM 593 N N . LYS A 1 81 ? 5.675 -2.821 -8.742 1.00 95.94 81 LYS A N 1
ATOM 594 C CA . LYS A 1 81 ? 6.345 -2.389 -7.507 1.00 95.94 81 LYS A CA 1
ATOM 595 C C . LYS A 1 81 ? 6.085 -3.377 -6.370 1.00 95.94 81 LYS A C 1
ATOM 597 O O . LYS A 1 81 ? 5.117 -4.138 -6.410 1.00 95.94 81 LYS A O 1
ATOM 602 N N . SER A 1 82 ? 6.935 -3.344 -5.349 1.00 96.88 82 SER A N 1
ATOM 603 C CA . SER A 1 82 ? 6.712 -4.041 -4.081 1.00 96.88 82 SER A CA 1
ATOM 604 C C . SER A 1 82 ? 6.381 -3.057 -2.957 1.00 96.88 82 SER A C 1
ATOM 606 O O . SER A 1 82 ? 6.819 -1.910 -2.957 1.00 96.88 82 SER A O 1
ATOM 608 N N . VAL A 1 83 ? 5.579 -3.496 -1.993 1.00 97.44 83 VAL A N 1
ATOM 609 C CA . VAL A 1 83 ? 5.295 -2.777 -0.745 1.00 97.44 83 VAL A CA 1
ATOM 610 C C . VAL A 1 83 ? 5.758 -3.611 0.435 1.00 97.44 83 VAL A C 1
ATOM 612 O O . VAL A 1 83 ? 5.862 -4.836 0.330 1.00 97.44 83 VAL A O 1
ATOM 615 N N . ARG A 1 84 ? 6.013 -2.961 1.569 1.00 97.75 84 ARG A N 1
ATOM 616 C CA . ARG A 1 84 ? 6.393 -3.659 2.795 1.00 97.75 84 ARG A CA 1
ATOM 617 C C . ARG A 1 84 ? 5.220 -4.420 3.369 1.00 97.75 84 ARG A C 1
ATOM 619 O O . ARG A 1 84 ? 4.137 -3.858 3.475 1.00 97.75 84 ARG A O 1
ATOM 626 N N . ALA A 1 85 ? 5.453 -5.650 3.809 1.00 98.00 85 ALA A N 1
ATOM 627 C CA . ALA A 1 85 ? 4.480 -6.456 4.536 1.00 98.00 85 ALA A CA 1
ATOM 628 C C . ALA A 1 85 ? 3.947 -5.720 5.781 1.00 98.00 85 ALA A C 1
ATOM 630 O O . ALA A 1 85 ? 2.751 -5.778 6.058 1.00 98.00 85 ALA A O 1
ATOM 631 N N . ALA A 1 86 ? 4.806 -4.959 6.467 1.00 98.00 86 ALA A N 1
ATOM 632 C CA . ALA A 1 86 ? 4.454 -4.109 7.608 1.00 98.00 86 ALA A CA 1
ATOM 633 C C . ALA A 1 86 ? 3.777 -2.775 7.228 1.00 98.00 86 ALA A C 1
ATOM 635 O O . ALA A 1 86 ? 3.281 -2.068 8.099 1.00 98.00 86 ALA A O 1
ATOM 636 N N . GLY A 1 87 ? 3.736 -2.416 5.942 1.00 98.00 87 GLY A N 1
ATOM 637 C CA . GLY A 1 87 ? 3.199 -1.141 5.475 1.00 98.00 87 GLY A CA 1
ATOM 638 C C . GLY A 1 87 ? 1.677 -1.044 5.529 1.00 98.00 87 GLY A C 1
ATOM 639 O O . GLY A 1 87 ? 0.977 -1.981 5.913 1.00 98.00 87 GLY A O 1
ATOM 640 N N . TRP A 1 88 ? 1.149 0.102 5.104 1.00 98.44 88 TRP A N 1
ATOM 641 C CA . TRP A 1 88 ? -0.290 0.371 5.060 1.00 98.44 88 TRP A CA 1
ATOM 642 C C . TRP A 1 88 ? -0.625 1.432 4.005 1.00 98.44 88 TRP A C 1
ATOM 644 O O . TRP A 1 88 ? 0.218 2.254 3.660 1.00 98.44 88 TRP A O 1
ATOM 654 N N . CYS A 1 89 ? -1.852 1.431 3.479 1.00 98.12 89 CYS A N 1
ATOM 655 C CA . CYS A 1 89 ? -2.410 2.553 2.715 1.00 98.12 89 CYS A CA 1
ATOM 656 C C . CYS A 1 89 ? -3.926 2.636 2.945 1.00 98.12 89 CYS A C 1
ATOM 658 O O . CYS A 1 89 ? -4.547 1.656 3.357 1.00 98.12 89 CYS A O 1
ATOM 660 N N . LYS A 1 90 ? -4.559 3.756 2.581 1.00 98.00 90 LYS A N 1
ATOM 661 C CA . LYS A 1 90 ? -5.997 3.999 2.820 1.00 98.00 90 LYS A CA 1
ATOM 662 C C . LYS A 1 90 ? -6.955 3.040 2.100 1.00 98.00 90 LYS A C 1
ATOM 664 O O . LYS A 1 90 ? -8.154 3.077 2.341 1.00 98.00 90 LYS A O 1
ATOM 669 N N . SER A 1 91 ? -6.443 2.244 1.160 1.00 98.00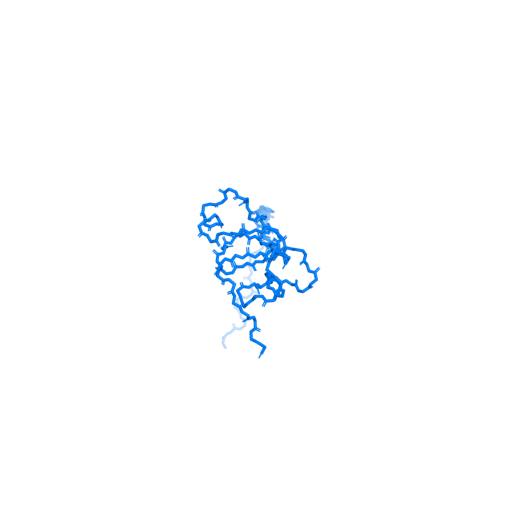 91 SER A N 1
ATOM 670 C CA . SER A 1 91 ? -7.200 1.196 0.459 1.00 98.00 91 SER A CA 1
ATOM 671 C C . SER A 1 91 ? -7.044 -0.180 1.108 1.00 98.00 91 SER A C 1
ATOM 673 O O . SER A 1 91 ? -7.391 -1.184 0.488 1.00 98.00 91 SER A O 1
ATOM 675 N N . TRP A 1 92 ? -6.488 -0.245 2.324 1.00 98.56 92 TRP A N 1
ATOM 676 C CA . TRP A 1 92 ? -6.436 -1.475 3.100 1.00 98.56 92 TRP A CA 1
ATOM 677 C C . TRP A 1 92 ? -7.832 -2.090 3.212 1.00 98.56 92 TRP A C 1
ATOM 679 O O . TRP A 1 92 ? -8.827 -1.413 3.470 1.00 98.56 92 TRP A O 1
ATOM 689 N N . VAL A 1 93 ? -7.885 -3.397 3.003 1.00 98.06 93 VAL A N 1
ATOM 690 C CA . VAL A 1 93 ? -9.087 -4.206 3.137 1.00 98.06 93 VAL A CA 1
ATOM 691 C C . VAL A 1 93 ? -8.670 -5.531 3.741 1.00 98.06 93 VAL A C 1
ATOM 693 O O . VAL A 1 93 ? -7.712 -6.153 3.278 1.00 98.06 93 VAL A O 1
ATOM 696 N N . GLN A 1 94 ? -9.382 -5.952 4.779 1.00 97.62 94 GLN A N 1
ATOM 697 C CA . GLN A 1 94 ? -9.093 -7.193 5.479 1.00 97.62 94 GLN A CA 1
ATOM 698 C C . GLN A 1 94 ? -9.058 -8.369 4.499 1.00 97.62 94 GLN A C 1
ATOM 700 O O . GLN A 1 94 ? -9.971 -8.540 3.688 1.00 97.62 94 GLN A O 1
ATOM 705 N N . LYS A 1 95 ? -8.003 -9.183 4.577 1.00 95.62 95 LYS A N 1
ATOM 706 C CA . LYS A 1 95 ? -7.938 -10.448 3.848 1.00 95.62 95 LYS A CA 1
ATOM 707 C C . LYS A 1 95 ? -9.043 -11.365 4.366 1.00 95.62 95 LYS A C 1
ATOM 709 O O . LYS A 1 95 ? -9.063 -11.703 5.549 1.00 95.62 95 LYS A O 1
ATOM 714 N N . VAL A 1 96 ? -9.958 -11.746 3.482 1.00 87.69 96 VAL A N 1
ATOM 715 C CA . VAL A 1 96 ? -10.960 -12.769 3.776 1.00 87.69 96 VAL A CA 1
ATOM 716 C C . VAL A 1 96 ? -10.379 -14.109 3.339 1.00 87.69 96 VAL A C 1
ATOM 718 O O . VAL A 1 96 ? -9.983 -14.284 2.187 1.00 87.69 96 VAL A O 1
ATOM 721 N N . SER A 1 97 ? -10.224 -15.009 4.305 1.00 62.97 97 SER A N 1
ATOM 722 C CA . SER A 1 97 ? -9.804 -16.399 4.105 1.00 62.97 97 SER A CA 1
ATOM 723 C C . SER A 1 97 ? -10.904 -17.231 3.467 1.00 62.97 97 SER A C 1
ATOM 725 O O . SER A 1 97 ? -12.056 -17.072 3.934 1.00 62.97 97 SER A O 1
#

pLDDT: mean 83.07, std 18.49, range [44.5, 98.56]

Solvent-accessible surface area (backbone atoms only — not comparable to full-atom values): 6264 Å² total; per-residue (Å²): 140,76,102,77,84,89,74,86,83,95,67,97,68,84,81,78,69,76,86,79,80,74,82,70,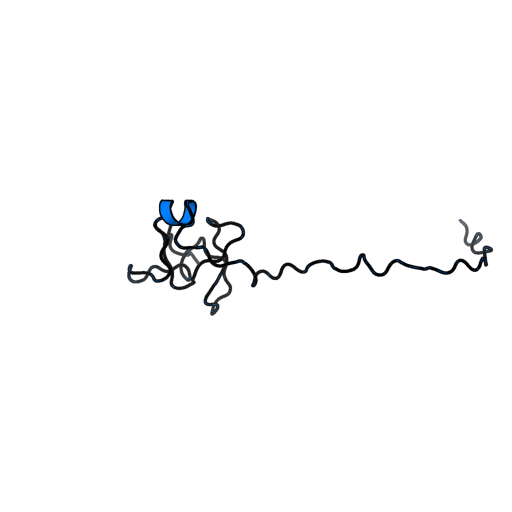79,79,80,56,88,84,71,44,52,68,64,54,83,83,34,70,66,39,50,76,39,55,52,39,68,61,44,89,49,87,97,48,30,31,70,54,17,58,56,42,70,42,61,89,92,45,66,56,20,40,31,76,90,41,81,83,26,14,44,35,27,53,4,32,39,79,80,67,43,76,50,82,130

Sequence (97 aa):
MNRRKLLLNAGKATLAIPLAALVRQAAHATDLPELELHDSVGQALGYVRESETEGQTCANCQLYTGVEGEDLGPCALFPGKSVRAAGWCKSWVQKVS

Radius of gyration: 24.91 Å; Cα contacts (8 Å, |Δi|>4): 134; chains: 1; bounding box: 40×55×64 Å

Nearest PDB structures (foldseek):
  1hpi-assembly1_A  TM=9.357E-01  e=6.310E-08  Ectothiorhodospira shaposhnikovii
  1hlq-assembly1_C  TM=9.170E-01  e=1.938E-07  Rhodoferax fermentans
  1hip-assembly1_A  TM=8.947E-01  e=1.258E-06  Allochromatium vinosum
  7c52-assembly1_b  TM=9.107E-01  e=2.864E-06  Thermochromatium tepidum
  3h31-assembly1_A  TM=8.311E-01  e=3.138E-05  Rhodothermus marinus

Secondary structure (DSSP, 8-state):
------------------TTS-------GGGPPBPPTT-HHHHHHT-BSS--STT--GGGBTTB-PPTT-SEEEBTTSTT-EEETT-B-TT--BPP-